Protein AF-A0A938TKM9-F1 (afdb_monomer_lite)

Radius of gyration: 14.16 Å; chains: 1; bounding box: 32×25×39 Å

pLDDT: mean 95.61, std 3.87, range [73.56, 98.56]

Sequence (81 aa):
MRIGIAGMSHETNTFSPVITDLKRFSSAEDQPPSGERALKIFRGTGTCVGGFIALCERRGYGFELGIAAGAAPSGPVENDA

Foldseek 3Di:
DEEEDEAEAEAADAPFPDEAEQCQFPVNDPHHQAWPRVCVVQCPDPDPSNVVVVVCVVVVHHYTYGGHTYGYYGHDHDPVD

Structure (mmCIF, N/CA/C/O backbone):
data_AF-A0A938TKM9-F1
#
_entry.id   AF-A0A938TKM9-F1
#
loop_
_atom_site.group_PDB
_atom_site.id
_atom_site.type_symbol
_atom_site.label_atom_id
_atom_site.label_alt_id
_ato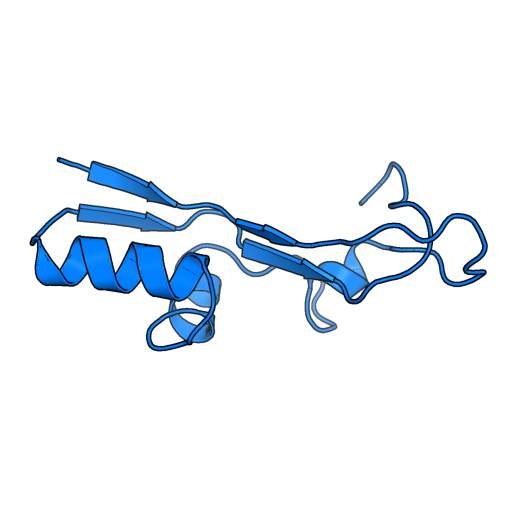m_site.label_comp_id
_atom_site.label_asym_id
_atom_site.label_entity_id
_atom_site.label_seq_id
_atom_site.pdbx_PDB_ins_code
_atom_site.Cartn_x
_atom_site.Cartn_y
_atom_site.Cartn_z
_atom_site.occupancy
_atom_site.B_iso_or_equiv
_atom_site.auth_seq_id
_atom_site.auth_comp_id
_atom_site.auth_asym_id
_atom_site.auth_atom_id
_atom_site.pdbx_PDB_model_num
ATOM 1 N N . MET A 1 1 ? -21.499 0.533 12.596 1.00 92.94 1 MET A N 1
ATOM 2 C CA . MET A 1 1 ? -21.084 0.397 11.181 1.00 92.94 1 MET A CA 1
ATOM 3 C C . MET A 1 1 ? -19.647 -0.097 11.154 1.00 92.94 1 MET A C 1
ATOM 5 O O . MET A 1 1 ? -18.877 0.343 12.004 1.00 92.94 1 MET A O 1
ATOM 9 N N . ARG A 1 2 ? -19.310 -1.018 10.243 1.00 96.88 2 ARG A N 1
ATOM 10 C CA . ARG A 1 2 ? -17.943 -1.522 10.056 1.00 96.88 2 ARG A CA 1
ATOM 11 C C . ARG A 1 2 ? -17.548 -1.367 8.589 1.00 96.88 2 ARG A C 1
ATOM 13 O O . ARG A 1 2 ? -18.336 -1.740 7.727 1.00 96.88 2 ARG A O 1
ATOM 20 N N . ILE A 1 3 ? -16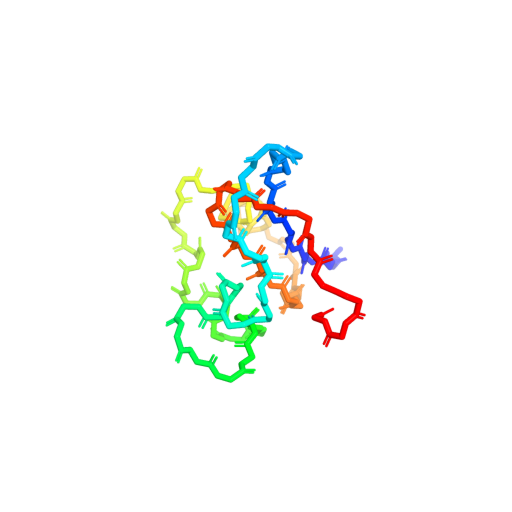.379 -0.788 8.330 1.00 97.88 3 ILE A N 1
ATOM 21 C CA . ILE A 1 3 ? -15.902 -0.447 6.982 1.00 97.88 3 ILE A CA 1
ATOM 22 C C . ILE A 1 3 ? -14.715 -1.336 6.606 1.00 97.88 3 ILE A C 1
ATOM 24 O O . ILE A 1 3 ? -13.747 -1.419 7.357 1.00 97.88 3 ILE A O 1
ATOM 28 N N . GLY A 1 4 ? -14.777 -1.982 5.443 1.00 97.56 4 GLY A N 1
ATOM 29 C CA . GLY A 1 4 ? -13.604 -2.604 4.830 1.00 97.56 4 GLY A CA 1
ATOM 30 C C . GLY A 1 4 ? -12.802 -1.552 4.070 1.00 97.56 4 GLY A C 1
ATOM 31 O O . GLY A 1 4 ? -13.365 -0.838 3.242 1.00 97.56 4 GLY A O 1
ATOM 32 N N . ILE A 1 5 ? -11.508 -1.441 4.359 1.00 98.19 5 ILE A N 1
ATOM 33 C CA . ILE A 1 5 ? -10.584 -0.533 3.675 1.00 98.19 5 ILE A CA 1
ATOM 34 C C . ILE A 1 5 ? -9.562 -1.382 2.917 1.00 98.19 5 ILE A C 1
ATOM 36 O O . ILE A 1 5 ? -8.946 -2.278 3.488 1.00 98.19 5 ILE A O 1
ATOM 40 N N . ALA A 1 6 ? -9.366 -1.081 1.638 1.00 97.31 6 ALA A N 1
ATOM 41 C CA . ALA A 1 6 ? -8.280 -1.603 0.819 1.00 97.31 6 ALA A CA 1
ATOM 42 C C . ALA A 1 6 ? -7.815 -0.502 -0.143 1.00 97.31 6 ALA A C 1
ATOM 44 O O . ALA A 1 6 ? -8.587 0.405 -0.464 1.00 97.31 6 ALA A O 1
ATOM 45 N N . GLY A 1 7 ? -6.559 -0.556 -0.582 1.00 96.38 7 GLY A N 1
ATOM 46 C CA . GLY A 1 7 ? -5.982 0.442 -1.480 1.00 96.38 7 GLY A CA 1
ATOM 47 C C . GLY A 1 7 ? -5.113 -0.185 -2.562 1.00 96.38 7 GLY A C 1
ATOM 48 O O . GLY A 1 7 ? -4.330 -1.088 -2.277 1.00 96.38 7 GLY A O 1
ATOM 49 N N . MET A 1 8 ? -5.230 0.334 -3.785 1.00 95.12 8 MET A N 1
ATOM 50 C CA . MET A 1 8 ? -4.275 0.102 -4.866 1.00 95.12 8 MET A CA 1
ATOM 51 C C . MET A 1 8 ? -3.887 1.440 -5.498 1.00 95.12 8 MET A C 1
ATOM 53 O O . MET A 1 8 ? -4.746 2.302 -5.687 1.00 95.12 8 MET A O 1
ATOM 57 N N . SER A 1 9 ? -2.609 1.616 -5.819 1.00 96.00 9 SER A N 1
ATOM 58 C CA . SER A 1 9 ? -2.111 2.777 -6.555 1.00 96.00 9 SER A CA 1
ATOM 59 C C . SER A 1 9 ? -1.015 2.346 -7.517 1.00 96.00 9 SER A C 1
ATOM 61 O O . SER A 1 9 ? 0.047 1.902 -7.089 1.00 96.00 9 SER A O 1
ATOM 63 N N . HIS A 1 10 ? -1.272 2.501 -8.810 1.00 97.00 10 HIS A N 1
ATOM 64 C CA . HIS A 1 10 ? -0.298 2.352 -9.885 1.00 97.00 10 HIS A CA 1
ATOM 65 C C . HIS A 1 10 ? -0.771 3.172 -11.079 1.00 97.00 10 HIS A C 1
ATOM 67 O O . HIS A 1 10 ? -1.969 3.217 -11.362 1.00 97.00 10 HIS A O 1
ATOM 73 N N . GLU A 1 11 ? 0.163 3.790 -11.789 1.00 97.44 11 GLU A N 1
ATOM 74 C CA . GLU A 1 11 ? -0.116 4.492 -13.036 1.00 97.44 11 GLU A CA 1
ATOM 75 C C . GLU A 1 11 ? 0.736 3.868 -14.140 1.00 97.44 11 GLU A C 1
ATOM 77 O O . GLU A 1 11 ? 1.966 3.832 -14.063 1.00 97.44 11 GLU A O 1
ATOM 82 N N . THR A 1 12 ? 0.069 3.315 -15.152 1.00 97.31 12 THR A N 1
ATOM 83 C CA . THR A 1 12 ? 0.747 2.590 -16.229 1.00 97.31 12 THR A CA 1
ATOM 84 C C . THR A 1 12 ? 1.247 3.548 -17.301 1.00 97.31 12 THR A C 1
ATOM 86 O O . THR A 1 12 ? 0.484 4.337 -17.853 1.00 97.31 12 THR A O 1
ATOM 89 N N . ASN A 1 13 ? 2.518 3.401 -17.661 1.00 97.62 13 ASN A N 1
ATOM 90 C CA . ASN A 1 13 ? 3.140 4.011 -18.825 1.00 97.62 13 ASN A CA 1
ATOM 91 C C . ASN A 1 13 ? 3.572 2.915 -19.808 1.00 97.62 13 ASN A C 1
ATOM 93 O O . ASN A 1 13 ? 4.571 2.232 -19.587 1.00 97.62 13 ASN A O 1
ATOM 97 N N . THR A 1 14 ? 2.854 2.790 -20.924 1.00 96.88 14 THR A N 1
ATOM 98 C CA . THR A 1 14 ? 3.080 1.750 -21.944 1.00 96.88 14 THR A CA 1
ATOM 99 C C . THR A 1 14 ? 4.449 1.840 -22.632 1.00 96.88 14 THR A C 1
ATOM 101 O O . THR A 1 14 ? 4.899 0.860 -23.214 1.00 96.88 14 THR A O 1
ATOM 104 N N . PHE A 1 15 ? 5.139 2.984 -22.556 1.00 96.62 15 PHE A N 1
ATOM 105 C CA . PHE A 1 15 ? 6.486 3.157 -23.115 1.00 96.62 15 PHE A CA 1
ATOM 106 C C . PHE A 1 15 ? 7.605 2.891 -22.103 1.00 96.62 15 PHE A C 1
ATOM 108 O O . PHE A 1 15 ? 8.780 2.908 -22.470 1.00 96.62 15 PHE A O 1
ATOM 115 N N . SER A 1 16 ? 7.272 2.684 -20.826 1.00 97.19 16 SER A N 1
ATOM 116 C CA . SER A 1 16 ? 8.277 2.413 -19.804 1.00 97.19 16 SER A CA 1
ATOM 117 C C . SER A 1 16 ? 8.848 1.000 -19.976 1.00 97.19 16 SER A C 1
ATOM 119 O O . SER A 1 16 ? 8.077 0.041 -20.013 1.00 97.19 16 SER A O 1
ATOM 121 N N . PRO A 1 17 ? 10.184 0.832 -20.015 1.00 95.56 17 PRO A N 1
ATOM 122 C CA . PRO A 1 17 ? 10.811 -0.489 -20.064 1.00 95.56 17 PRO A CA 1
ATOM 123 C C . PRO A 1 17 ? 10.841 -1.187 -18.694 1.00 95.56 17 PRO A C 1
ATOM 125 O O . PRO A 1 17 ? 11.294 -2.323 -18.588 1.00 95.56 17 PRO A O 1
ATOM 128 N N . VAL A 1 18 ? 10.418 -0.503 -17.626 1.00 95.88 18 VAL A N 1
ATOM 129 C CA . VAL A 1 18 ? 10.437 -1.034 -16.260 1.00 95.88 18 VAL A CA 1
ATOM 130 C C . VAL A 1 18 ? 9.136 -1.786 -16.008 1.00 95.88 18 VAL A C 1
ATOM 132 O O . VAL A 1 18 ? 8.096 -1.151 -15.864 1.00 95.88 18 VAL A O 1
ATOM 135 N N . ILE A 1 19 ? 9.192 -3.117 -15.948 1.00 93.69 19 ILE A N 1
ATOM 136 C CA . ILE A 1 19 ? 8.042 -3.962 -15.591 1.00 93.69 19 ILE A CA 1
ATOM 137 C C . ILE A 1 19 ? 7.601 -3.659 -14.155 1.00 93.69 19 ILE A C 1
ATOM 139 O O . ILE A 1 19 ? 8.440 -3.439 -13.274 1.00 93.69 19 ILE A O 1
ATOM 143 N N . THR A 1 20 ? 6.286 -3.655 -13.924 1.00 96.38 20 THR A N 1
ATOM 144 C CA . THR A 1 20 ? 5.732 -3.532 -12.575 1.00 96.38 20 THR A CA 1
ATOM 145 C C . THR A 1 20 ? 5.502 -4.916 -11.978 1.00 96.38 20 THR A C 1
ATOM 147 O O . THR A 1 20 ? 4.431 -5.491 -12.157 1.00 96.38 20 THR A O 1
ATOM 150 N N . ASP A 1 21 ? 6.525 -5.440 -11.296 1.00 94.31 21 ASP A N 1
ATOM 151 C CA . ASP A 1 21 ? 6.456 -6.70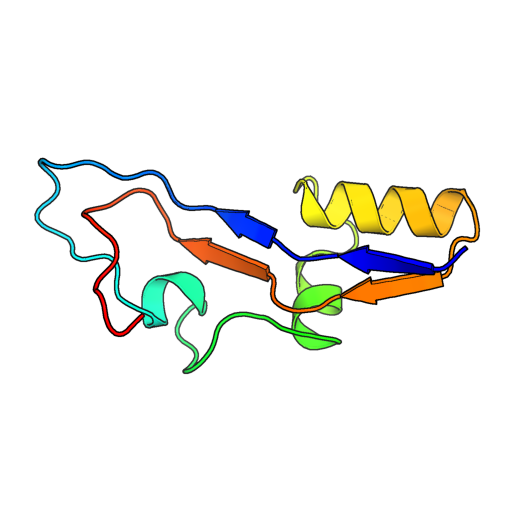7 -10.559 1.00 94.31 21 ASP A CA 1
ATOM 152 C C . ASP A 1 21 ? 5.785 -6.565 -9.178 1.00 94.31 21 ASP A C 1
ATOM 154 O O . ASP A 1 21 ? 5.598 -5.452 -8.664 1.00 94.31 21 ASP A O 1
ATOM 158 N N . LEU A 1 22 ? 5.454 -7.693 -8.538 1.00 93.62 22 LEU A N 1
ATOM 159 C CA . LEU A 1 22 ? 4.844 -7.706 -7.196 1.00 93.62 22 LEU A CA 1
ATOM 160 C C . LEU A 1 22 ? 5.693 -6.983 -6.133 1.00 93.62 22 LEU A C 1
ATOM 162 O O . LEU A 1 22 ? 5.172 -6.353 -5.203 1.00 93.62 22 LEU A O 1
ATOM 166 N N . LYS A 1 23 ? 7.025 -7.029 -6.254 1.00 93.31 23 LYS A N 1
ATOM 167 C CA . LYS A 1 23 ? 7.930 -6.395 -5.283 1.00 93.31 23 LYS A CA 1
ATOM 168 C C . LYS A 1 23 ? 7.810 -4.877 -5.304 1.00 93.31 23 LYS A C 1
ATOM 170 O O . LYS A 1 23 ? 7.979 -4.245 -4.256 1.00 93.31 23 LYS A O 1
ATOM 175 N N . ARG A 1 24 ? 7.452 -4.275 -6.445 1.00 94.00 24 ARG A N 1
ATOM 176 C CA . ARG A 1 24 ? 7.206 -2.823 -6.540 1.00 94.00 24 ARG A CA 1
ATOM 177 C C . ARG A 1 24 ? 6.025 -2.352 -5.695 1.00 94.00 24 ARG A C 1
ATOM 179 O O . ARG A 1 24 ? 6.026 -1.194 -5.292 1.00 94.00 24 ARG A O 1
ATOM 186 N N . PHE A 1 25 ? 5.071 -3.230 -5.382 1.00 95.50 25 PHE A N 1
ATOM 187 C CA . PHE A 1 25 ? 3.952 -2.945 -4.474 1.00 95.50 25 PHE A CA 1
ATOM 188 C C . PHE A 1 25 ? 4.275 -3.193 -2.993 1.00 95.50 25 PHE A C 1
ATOM 190 O O . PHE A 1 25 ? 3.474 -2.865 -2.115 1.00 95.50 25 PHE A O 1
ATOM 197 N N . SER A 1 26 ? 5.435 -3.788 -2.716 1.00 90.12 26 SER A N 1
ATOM 198 C CA . SER A 1 26 ? 5.765 -4.402 -1.429 1.00 90.12 26 SER A CA 1
ATOM 199 C C . SER A 1 26 ? 6.851 -3.659 -0.652 1.00 90.12 26 SER A C 1
ATOM 201 O O . SER A 1 26 ? 7.280 -4.132 0.395 1.00 90.12 26 SER A O 1
ATOM 203 N N . SER A 1 27 ? 7.303 -2.492 -1.126 1.00 80.50 27 SER A N 1
ATOM 204 C CA . SER A 1 27 ? 8.389 -1.718 -0.498 1.00 80.50 27 SER A CA 1
ATOM 205 C C . SER A 1 27 ? 9.652 -2.557 -0.231 1.00 80.50 27 SER A C 1
ATOM 207 O O . SER A 1 27 ? 10.279 -2.407 0.812 1.00 80.50 27 SER A O 1
ATOM 209 N N . ALA A 1 28 ? 10.010 -3.428 -1.184 1.00 73.56 28 ALA A N 1
ATOM 210 C CA . ALA A 1 28 ? 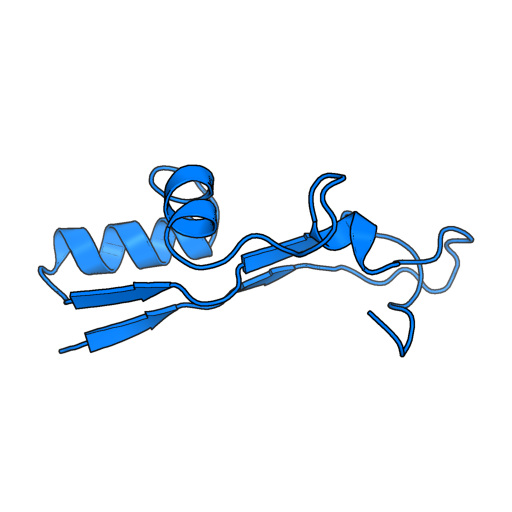11.107 -4.408 -1.120 1.00 73.56 28 ALA A CA 1
ATOM 211 C C . ALA A 1 28 ? 10.897 -5.637 -0.207 1.00 73.56 28 ALA A C 1
ATOM 213 O O . ALA A 1 28 ? 11.812 -6.447 -0.074 1.00 73.56 28 ALA A O 1
ATOM 214 N N . GLU A 1 29 ? 9.701 -5.823 0.353 1.00 85.44 29 GLU A N 1
ATOM 215 C CA . GLU A 1 29 ? 9.278 -7.068 1.010 1.00 85.44 29 GLU A CA 1
ATOM 216 C C . GLU A 1 29 ? 8.679 -8.064 -0.006 1.00 85.44 29 GLU A C 1
ATOM 218 O O . GLU A 1 29 ? 8.476 -7.732 -1.175 1.00 85.44 29 GLU A O 1
ATOM 223 N N . ASP A 1 30 ? 8.339 -9.278 0.441 1.00 86.94 30 ASP A N 1
ATOM 224 C CA . ASP A 1 30 ? 7.769 -10.326 -0.427 1.00 86.94 30 ASP A CA 1
ATOM 225 C C . ASP A 1 30 ? 6.286 -10.122 -0.777 1.00 86.94 30 ASP A C 1
ATOM 227 O O . ASP A 1 30 ? 5.778 -10.748 -1.706 1.00 86.94 30 ASP A O 1
ATOM 231 N N . GLN A 1 31 ? 5.563 -9.304 -0.008 1.00 91.94 31 GLN A N 1
ATOM 232 C CA . GLN A 1 31 ? 4.118 -9.100 -0.150 1.00 91.94 31 GLN A CA 1
ATOM 233 C C . GLN A 1 31 ? 3.738 -7.639 0.117 1.00 91.94 31 GLN A C 1
ATOM 235 O O . GLN A 1 31 ? 4.384 -7.002 0.964 1.00 91.94 31 GLN A O 1
ATOM 240 N N . PRO A 1 32 ? 2.656 -7.112 -0.488 1.00 95.38 32 PRO A N 1
ATOM 241 C CA . PRO A 1 32 ? 2.201 -5.753 -0.217 1.00 95.38 32 PRO A CA 1
ATOM 242 C C . PRO A 1 32 ? 1.700 -5.573 1.223 1.00 95.38 32 PRO A C 1
ATOM 244 O O . PRO A 1 32 ? 1.239 -6.535 1.854 1.00 95.38 32 PRO A O 1
ATOM 247 N N . PRO A 1 33 ? 1.788 -4.359 1.801 1.00 95.75 33 PRO A N 1
ATOM 248 C CA . PRO A 1 33 ? 1.281 -4.079 3.140 1.00 95.75 33 PRO A CA 1
ATOM 249 C C . PRO A 1 33 ? -0.161 -4.547 3.339 1.00 95.75 33 PRO A C 1
ATOM 251 O O . PRO A 1 33 ? -1.041 -4.237 2.540 1.00 95.75 33 PRO A O 1
ATOM 254 N N . SER A 1 34 ? -0.415 -5.253 4.440 1.00 95.81 34 SER A N 1
ATOM 255 C CA . SER A 1 34 ? -1.749 -5.730 4.805 1.00 95.81 34 SER A CA 1
ATOM 256 C C . SER A 1 34 ? -1.988 -5.659 6.314 1.00 95.81 34 SER A C 1
ATOM 258 O O . SER A 1 34 ? -1.030 -5.604 7.096 1.00 95.81 34 SER A O 1
ATOM 260 N N . GLY A 1 35 ? -3.257 -5.618 6.733 1.00 95.56 35 GLY A N 1
ATOM 261 C CA . GLY A 1 35 ? -3.647 -5.693 8.144 1.00 95.56 35 GLY A CA 1
ATOM 262 C C . GLY A 1 35 ? -2.980 -4.625 9.013 1.00 95.56 35 GLY A C 1
ATOM 263 O O . GLY A 1 35 ? -2.863 -3.457 8.639 1.00 95.56 35 GLY A O 1
ATOM 264 N N . GLU A 1 36 ? -2.471 -5.052 10.169 1.00 95.56 36 GLU A N 1
ATOM 265 C CA . GLU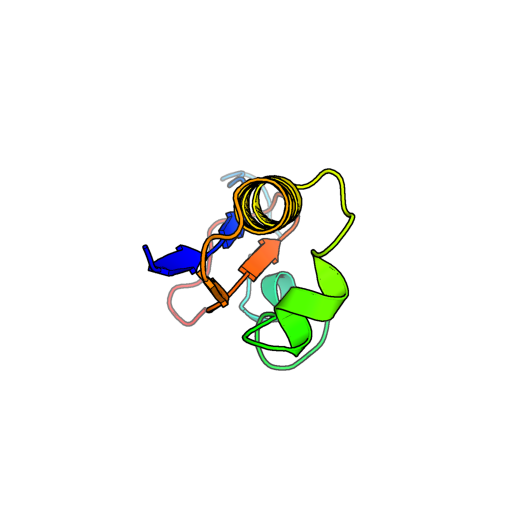 A 1 36 ? -1.734 -4.198 11.109 1.00 95.56 36 GLU A CA 1
ATOM 266 C C . GLU A 1 36 ? -0.498 -3.533 10.487 1.00 95.56 36 GLU A C 1
ATOM 268 O O . GLU A 1 36 ? -0.158 -2.401 10.837 1.00 95.56 36 GLU A O 1
ATOM 273 N N . ARG A 1 37 ? 0.182 -4.200 9.542 1.00 94.75 37 ARG A N 1
ATOM 274 C CA . ARG A 1 37 ? 1.343 -3.610 8.857 1.00 94.75 37 ARG A CA 1
ATOM 275 C C . ARG A 1 37 ? 0.911 -2.433 7.989 1.00 94.75 37 ARG A C 1
ATOM 277 O O . ARG A 1 37 ? 1.515 -1.367 8.078 1.00 94.75 37 ARG A O 1
ATOM 284 N N . ALA A 1 38 ? -0.150 -2.603 7.202 1.00 95.88 38 ALA A N 1
ATOM 285 C CA . ALA A 1 38 ? -0.727 -1.504 6.433 1.00 95.88 38 ALA A CA 1
ATOM 286 C C . ALA A 1 38 ? -1.213 -0.379 7.359 1.00 95.88 38 ALA A C 1
ATOM 288 O O . ALA A 1 38 ? -0.968 0.794 7.084 1.00 95.88 38 ALA A O 1
ATOM 289 N N . LEU A 1 39 ? -1.828 -0.714 8.496 1.00 97.00 39 LEU A N 1
ATOM 290 C CA . LEU A 1 39 ? -2.346 0.292 9.422 1.00 97.00 39 LEU A CA 1
ATOM 291 C C . LEU A 1 39 ? -1.219 1.174 9.965 1.00 97.00 39 LEU A C 1
ATOM 293 O O . LEU A 1 39 ? -1.342 2.396 9.952 1.00 97.00 39 LEU A O 1
ATOM 297 N N . LYS A 1 40 ? -0.098 0.570 10.373 1.00 96.31 40 LYS A N 1
ATOM 298 C CA . LYS A 1 40 ? 1.093 1.299 10.836 1.00 96.31 40 LYS A CA 1
ATOM 299 C C . LYS A 1 40 ? 1.675 2.228 9.771 1.00 96.31 40 LYS A C 1
ATOM 301 O O . LYS A 1 40 ? 2.154 3.299 10.119 1.00 96.31 40 LYS A O 1
ATOM 306 N N . ILE A 1 41 ? 1.634 1.826 8.501 1.00 95.31 41 ILE A N 1
ATOM 307 C CA . ILE A 1 41 ? 2.180 2.610 7.386 1.00 95.31 41 ILE A CA 1
ATOM 308 C C . ILE A 1 41 ? 1.268 3.787 7.031 1.00 95.31 41 ILE A C 1
ATOM 310 O O . ILE A 1 41 ? 1.753 4.894 6.821 1.00 95.31 41 ILE A O 1
ATOM 314 N N . PHE A 1 42 ? -0.046 3.562 6.945 1.00 96.69 42 PHE A N 1
ATOM 315 C CA . PHE A 1 42 ? -0.971 4.537 6.363 1.00 96.69 42 PHE A CA 1
ATOM 316 C C . PHE A 1 42 ? -1.683 5.428 7.389 1.00 96.69 42 PHE A C 1
ATOM 318 O O . PHE A 1 42 ? -2.133 6.520 7.022 1.00 96.69 42 PHE A O 1
ATOM 325 N N . ARG A 1 43 ? -1.788 5.025 8.663 1.00 97.81 43 ARG A N 1
ATOM 326 C CA . ARG A 1 43 ? -2.432 5.841 9.707 1.00 97.81 43 ARG A CA 1
ATOM 327 C C . ARG A 1 43 ? -1.688 7.163 9.893 1.00 97.81 43 ARG A C 1
ATOM 329 O O . ARG A 1 43 ? -0.476 7.186 10.062 1.00 97.81 43 ARG A O 1
ATOM 336 N N . GLY A 1 44 ? -2.427 8.270 9.867 1.00 98.00 44 GLY A N 1
ATOM 337 C CA . GLY A 1 44 ? -1.857 9.615 10.004 1.00 98.00 44 GLY A CA 1
ATOM 338 C C . GLY A 1 44 ? -1.151 10.151 8.752 1.00 98.00 44 GLY A C 1
ATOM 339 O O . GLY A 1 44 ? -0.643 11.267 8.786 1.00 98.00 44 GLY A O 1
ATOM 340 N N . THR A 1 45 ? -1.136 9.406 7.640 1.00 97.75 45 THR A N 1
ATOM 341 C CA . THR A 1 45 ? -0.599 9.900 6.361 1.00 97.75 45 THR A CA 1
ATOM 342 C C . THR A 1 45 ? -1.636 10.717 5.583 1.00 97.75 45 THR A C 1
ATOM 344 O O . THR A 1 45 ? -2.841 10.531 5.748 1.00 97.75 45 THR A O 1
ATOM 347 N N . GLY A 1 46 ? -1.173 11.575 4.667 1.00 97.38 46 GLY A N 1
ATOM 348 C CA . GLY A 1 46 ? -2.025 12.307 3.715 1.00 97.38 46 GLY A CA 1
ATOM 349 C C . GLY A 1 46 ? -2.511 11.480 2.515 1.00 97.38 46 GLY A C 1
ATOM 350 O O . GLY A 1 46 ? -2.989 12.047 1.538 1.00 97.38 46 GLY A O 1
ATOM 351 N N . THR A 1 47 ? -2.357 10.154 2.550 1.00 97.06 47 THR A N 1
ATOM 352 C CA . THR A 1 47 ? -2.814 9.255 1.478 1.00 97.06 47 THR A CA 1
ATOM 353 C C . THR A 1 47 ? -4.328 9.032 1.542 1.00 97.06 47 THR A C 1
ATOM 355 O O . THR A 1 47 ? -4.951 9.239 2.586 1.00 97.06 47 THR A O 1
ATOM 358 N N . CYS A 1 48 ? -4.937 8.531 0.461 1.00 96.94 48 CYS A N 1
ATOM 359 C CA . CYS A 1 48 ? -6.361 8.173 0.462 1.00 96.94 48 CYS A CA 1
ATOM 360 C C . CYS A 1 48 ? -6.702 7.152 1.563 1.00 96.94 48 CYS A C 1
ATOM 362 O O . CYS A 1 48 ? -7.673 7.345 2.294 1.00 96.94 48 CYS A O 1
ATOM 364 N N . VAL A 1 49 ? -5.877 6.109 1.735 1.00 97.88 49 VAL A N 1
ATOM 365 C CA . VAL A 1 49 ? -6.046 5.097 2.796 1.00 97.88 49 VAL A CA 1
ATOM 366 C C . VAL A 1 49 ? -5.985 5.747 4.182 1.00 97.88 49 VAL A C 1
ATOM 368 O O . VAL A 1 49 ? -6.874 5.521 5.004 1.00 97.88 49 VAL A O 1
ATOM 371 N N . GLY A 1 50 ? -4.997 6.618 4.423 1.00 98.19 50 GLY A N 1
ATOM 372 C CA . GLY A 1 50 ? -4.889 7.393 5.663 1.00 98.19 50 GLY A CA 1
ATOM 373 C C . GLY A 1 50 ? -6.117 8.268 5.933 1.00 98.19 50 GLY A C 1
ATOM 374 O O . GLY A 1 50 ? -6.609 8.321 7.061 1.00 98.19 50 GLY A O 1
ATOM 375 N N . GLY A 1 51 ? -6.676 8.882 4.888 1.00 98.44 51 GLY A N 1
ATOM 376 C CA . GLY A 1 51 ? -7.907 9.667 4.961 1.00 98.44 51 GLY A CA 1
ATOM 377 C C . GLY A 1 51 ? -9.132 8.853 5.389 1.00 98.44 51 GLY A C 1
ATOM 378 O O . GLY A 1 51 ? -9.887 9.301 6.257 1.00 98.44 51 GLY A O 1
ATOM 379 N N . PHE A 1 52 ? -9.316 7.647 4.837 1.00 98.12 52 PHE A N 1
ATOM 380 C CA . PHE A 1 52 ? -10.405 6.746 5.238 1.00 98.12 52 PHE A CA 1
ATOM 381 C C . PHE A 1 52 ? -10.258 6.260 6.683 1.00 98.12 52 PHE A C 1
ATOM 383 O O . PHE A 1 52 ? -11.249 6.257 7.418 1.00 98.12 52 PHE A O 1
ATOM 390 N N . ILE A 1 53 ? -9.037 5.919 7.112 1.00 98.38 53 ILE A N 1
ATOM 391 C CA . ILE A 1 53 ? -8.741 5.563 8.510 1.00 98.38 53 ILE A CA 1
ATOM 392 C C . ILE A 1 53 ? -9.135 6.722 9.432 1.00 98.38 53 ILE A C 1
ATOM 394 O O . ILE A 1 53 ? -9.943 6.549 10.345 1.00 98.38 53 ILE A O 1
ATOM 398 N N . ALA A 1 54 ? -8.649 7.931 9.136 1.00 98.56 54 ALA A N 1
ATOM 399 C CA . ALA A 1 54 ? -8.931 9.116 9.940 1.00 98.56 54 ALA A CA 1
ATOM 400 C C . ALA A 1 54 ? -10.432 9.451 9.983 1.00 98.56 54 ALA A C 1
ATOM 402 O O . ALA A 1 54 ? -10.941 9.906 11.007 1.00 98.56 54 ALA A O 1
ATOM 403 N N . LEU A 1 55 ? -11.168 9.241 8.886 1.00 98.38 55 LEU A N 1
ATOM 404 C CA . LEU A 1 55 ? -12.619 9.428 8.864 1.00 98.38 55 LEU A CA 1
ATOM 405 C C . LEU A 1 55 ? -13.333 8.425 9.777 1.00 98.38 55 LEU A C 1
ATOM 407 O O . LEU A 1 55 ? -14.214 8.835 10.536 1.00 98.38 55 LEU A O 1
ATOM 411 N N . CYS A 1 56 ? -12.962 7.142 9.716 1.00 98.25 56 CYS A N 1
ATOM 412 C CA . CYS A 1 56 ? -13.561 6.110 10.561 1.00 98.25 56 CYS A CA 1
ATOM 413 C C . CYS A 1 56 ? -13.333 6.418 12.043 1.00 98.25 56 CYS A C 1
ATOM 415 O O . CYS A 1 56 ? -14.284 6.414 12.820 1.00 98.25 56 CYS A O 1
ATOM 417 N N . GLU A 1 57 ? -12.109 6.793 12.412 1.00 97.56 57 GLU A N 1
ATOM 418 C CA . GLU A 1 57 ? -11.753 7.177 13.781 1.00 97.56 57 GLU A CA 1
ATOM 419 C C . GLU A 1 57 ? -12.539 8.397 14.263 1.00 97.56 57 GLU A C 1
ATOM 421 O O . GLU A 1 57 ? -13.160 8.347 15.324 1.00 97.56 57 GLU A O 1
ATOM 426 N N . ARG A 1 58 ? -12.606 9.471 13.460 1.00 98.44 58 ARG A N 1
ATOM 427 C CA . ARG A 1 58 ? -13.372 10.682 13.812 1.00 98.44 58 ARG A CA 1
ATOM 428 C C . ARG A 1 58 ? -14.869 10.427 13.979 1.00 98.44 58 ARG A C 1
ATOM 430 O O . ARG A 1 58 ? -15.534 11.182 14.682 1.00 98.44 58 ARG A O 1
ATOM 437 N N . ARG A 1 59 ? -15.421 9.421 13.298 1.00 98.19 59 ARG A N 1
ATOM 438 C CA . ARG A 1 59 ? -16.850 9.072 13.353 1.00 98.19 59 ARG A CA 1
ATOM 439 C C . ARG A 1 59 ? -17.161 7.929 14.324 1.00 98.19 59 ARG A C 1
ATOM 441 O O . ARG A 1 59 ? -18.333 7.598 14.482 1.00 98.19 59 ARG A O 1
ATOM 448 N N . GLY A 1 60 ? -16.150 7.327 14.957 1.00 97.88 60 GLY A N 1
ATOM 449 C CA . GLY A 1 60 ? -16.321 6.148 15.810 1.00 97.88 60 GLY A CA 1
ATOM 450 C C . GLY A 1 60 ? -16.768 4.896 15.045 1.00 97.88 60 GLY A C 1
ATOM 451 O O . GLY A 1 60 ? -17.444 4.035 15.607 1.00 97.88 60 GLY A O 1
ATOM 452 N N . TYR A 1 61 ? -16.449 4.792 13.752 1.00 98.44 61 TYR A N 1
ATOM 453 C CA . TYR A 1 61 ? -16.733 3.597 12.958 1.00 98.44 61 TYR A CA 1
ATOM 454 C C . TYR A 1 61 ? -15.639 2.554 13.160 1.00 98.44 61 TYR A C 1
ATOM 456 O O . TYR A 1 61 ? -14.450 2.865 13.113 1.00 98.44 61 TYR A O 1
ATOM 464 N N . GLY A 1 62 ? -16.044 1.295 13.332 1.00 98.12 62 GLY A N 1
ATOM 465 C CA . GLY A 1 62 ? -15.103 0.184 13.243 1.00 98.12 62 GLY A CA 1
ATOM 466 C C . GLY A 1 62 ? -14.614 0.030 11.804 1.00 98.12 62 GLY A C 1
ATOM 467 O O . GLY A 1 62 ? -15.362 0.295 10.859 1.00 98.12 62 GLY A O 1
ATOM 468 N N . PHE A 1 63 ? -13.385 -0.433 11.621 1.00 97.75 63 PHE A N 1
ATOM 469 C CA . PHE A 1 63 ? -12.861 -0.729 10.296 1.00 97.75 63 PHE A CA 1
ATOM 470 C C . PHE A 1 63 ? -11.910 -1.919 10.322 1.00 97.75 63 PHE A C 1
ATOM 472 O O . PHE A 1 63 ? -11.391 -2.299 11.369 1.00 97.75 63 PHE A O 1
ATOM 479 N N . GLU A 1 64 ? -11.710 -2.501 9.149 1.00 97.31 64 GLU A N 1
ATOM 480 C CA . GLU A 1 64 ? -10.729 -3.542 8.894 1.00 97.31 64 GLU A CA 1
ATOM 481 C C . GLU A 1 64 ? -9.931 -3.149 7.658 1.00 97.31 64 GLU A C 1
ATOM 483 O O . GLU A 1 64 ? -10.510 -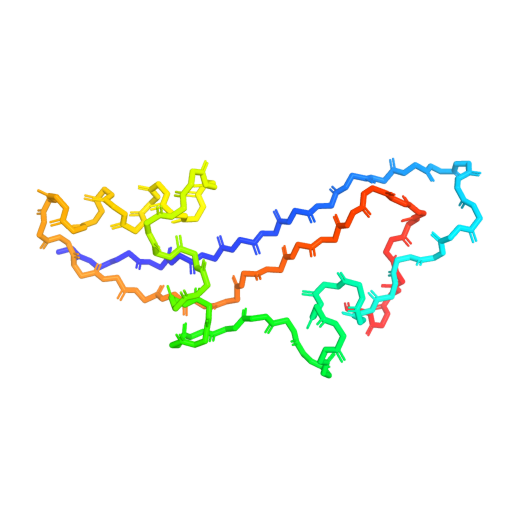2.842 6.615 1.00 97.31 64 GLU A O 1
ATOM 488 N N . LEU A 1 65 ? -8.609 -3.100 7.797 1.00 97.62 65 LEU A N 1
ATOM 489 C CA . LEU A 1 65 ? -7.709 -2.764 6.704 1.00 97.62 65 LEU A CA 1
ATOM 490 C C . LEU A 1 65 ? -7.159 -4.055 6.103 1.00 97.62 65 LEU A C 1
ATOM 492 O O . LEU A 1 65 ? -6.409 -4.773 6.758 1.00 97.62 65 LEU A O 1
ATOM 496 N N . GLY A 1 66 ? -7.555 -4.339 4.865 1.00 96.56 66 GLY A N 1
ATOM 497 C CA . GLY A 1 66 ? -7.030 -5.443 4.073 1.00 96.56 66 GLY A CA 1
ATOM 498 C C . GLY A 1 66 ? -5.653 -5.101 3.511 1.00 96.56 66 GLY A C 1
ATOM 499 O O . GLY A 1 66 ? -4.744 -4.726 4.250 1.00 96.56 66 GLY A O 1
ATOM 500 N N . ILE A 1 67 ? -5.502 -5.229 2.195 1.00 95.94 67 ILE A N 1
ATOM 501 C CA . ILE A 1 67 ? -4.277 -4.882 1.471 1.00 95.94 67 ILE A CA 1
ATOM 502 C C . ILE A 1 67 ? -4.242 -3.391 1.108 1.00 95.94 67 ILE A C 1
ATOM 504 O O . ILE A 1 67 ? -5.265 -2.795 0.763 1.00 95.94 67 ILE A O 1
ATOM 508 N N . ALA A 1 68 ? -3.059 -2.789 1.170 1.00 96.69 68 ALA A N 1
ATOM 509 C CA . ALA A 1 68 ? -2.791 -1.442 0.690 1.00 96.69 68 ALA A CA 1
ATOM 510 C C . ALA A 1 68 ? -1.488 -1.449 -0.123 1.00 96.69 68 ALA A C 1
ATOM 512 O O . ALA A 1 68 ? -0.392 -1.357 0.427 1.00 96.69 68 ALA A O 1
ATOM 513 N N . ALA A 1 69 ? -1.637 -1.602 -1.438 1.00 96.19 69 ALA A N 1
ATOM 514 C CA . ALA A 1 69 ? -0.562 -1.797 -2.400 1.00 96.19 69 ALA A CA 1
ATOM 515 C C . ALA A 1 69 ? -0.308 -0.510 -3.202 1.00 96.19 69 ALA A C 1
ATOM 517 O O . ALA A 1 69 ? -1.236 0.077 -3.758 1.00 96.19 69 ALA A O 1
ATOM 518 N N . GLY A 1 70 ? 0.945 -0.066 -3.282 1.00 95.50 70 GLY A N 1
ATOM 519 C CA . GLY A 1 70 ? 1.318 1.121 -4.052 1.00 95.50 70 GLY A CA 1
ATOM 520 C C . GLY A 1 70 ? 2.642 0.928 -4.773 1.00 95.50 70 GLY A C 1
ATOM 521 O O . GLY A 1 70 ? 3.631 0.600 -4.126 1.00 95.50 70 GLY A O 1
ATOM 522 N N . ALA A 1 71 ? 2.655 1.160 -6.083 1.00 95.88 71 ALA A N 1
ATOM 523 C CA . ALA A 1 71 ? 3.848 1.140 -6.920 1.00 95.88 71 ALA A CA 1
ATOM 524 C C . ALA A 1 71 ? 4.022 2.489 -7.631 1.00 95.88 71 ALA A C 1
ATOM 526 O O . ALA A 1 71 ? 3.052 3.150 -8.010 1.00 95.88 71 ALA A O 1
ATOM 527 N N . ALA A 1 72 ? 5.275 2.916 -7.801 1.00 95.50 72 ALA A N 1
ATOM 528 C CA . ALA A 1 72 ? 5.585 4.103 -8.592 1.00 95.50 72 ALA A CA 1
ATOM 529 C C . ALA A 1 72 ? 5.224 3.878 -10.077 1.00 95.50 72 ALA A C 1
ATOM 531 O O . ALA A 1 72 ? 5.406 2.755 -10.567 1.00 95.50 72 ALA A O 1
ATOM 532 N N . PRO A 1 73 ? 4.796 4.927 -10.811 1.00 96.94 73 PRO A N 1
ATOM 533 C CA . PRO A 1 73 ? 4.423 4.807 -12.217 1.00 96.94 73 PRO A CA 1
ATOM 534 C C . PRO A 1 73 ? 5.511 4.127 -13.051 1.00 96.94 73 PRO A C 1
ATOM 536 O O . PRO A 1 73 ? 6.687 4.491 -12.986 1.00 96.94 73 PRO A O 1
ATOM 539 N N . SER A 1 74 ? 5.129 3.102 -13.806 1.00 97.00 74 SER A N 1
ATOM 540 C CA . SER A 1 74 ? 6.046 2.293 -14.619 1.00 97.00 74 SER A CA 1
ATOM 541 C C . SER A 1 74 ? 5.264 1.475 -15.654 1.00 97.00 74 SER A C 1
ATOM 543 O O . SER A 1 74 ? 4.144 1.848 -15.999 1.00 97.00 74 SER A O 1
ATOM 545 N N . GLY A 1 75 ? 5.865 0.439 -16.240 1.00 97.88 75 GLY A N 1
ATOM 546 C CA . GLY A 1 75 ? 5.243 -0.379 -17.278 1.00 97.88 75 GLY A CA 1
ATOM 547 C C . GLY A 1 75 ? 3.993 -1.120 -16.788 1.00 97.88 75 GLY A C 1
ATOM 548 O O . GLY A 1 75 ? 3.601 -1.000 -15.621 1.00 97.88 75 GLY A O 1
ATOM 549 N N . PRO A 1 76 ? 3.337 -1.894 -17.667 1.00 97.12 76 PRO A N 1
ATOM 550 C CA . PRO A 1 76 ? 2.212 -2.735 -17.274 1.00 97.12 76 PRO A CA 1
ATOM 551 C C . PRO A 1 76 ? 2.547 -3.616 -16.061 1.00 97.12 76 PRO A C 1
ATOM 553 O O . PRO A 1 76 ? 3.692 -4.046 -15.891 1.00 97.12 76 PRO A O 1
ATOM 556 N N . VAL A 1 77 ? 1.542 -3.849 -15.216 1.00 96.94 77 VAL A N 1
ATOM 557 C CA . VAL A 1 77 ? 1.626 -4.833 -14.128 1.00 96.94 77 VAL A CA 1
ATOM 558 C C . VAL A 1 77 ? 1.754 -6.220 -14.746 1.00 96.94 77 VAL A C 1
ATOM 560 O O . VAL A 1 77 ? 1.056 -6.523 -15.716 1.00 96.94 77 VAL A O 1
ATOM 563 N N . GLU A 1 78 ? 2.683 -7.027 -14.239 1.00 95.25 78 GLU A N 1
ATOM 564 C CA . GLU A 1 78 ? 2.821 -8.417 -14.679 1.00 95.25 78 GLU A CA 1
ATOM 565 C C . GLU A 1 78 ? 1.599 -9.252 -14.260 1.00 95.25 78 GLU A C 1
ATOM 567 O O . GLU A 1 78 ? 0.927 -8.939 -13.283 1.00 95.25 78 GLU A O 1
ATOM 572 N N . ASN A 1 79 ? 1.298 -10.328 -14.991 1.00 94.69 79 ASN A N 1
ATOM 573 C CA . ASN A 1 79 ? 0.119 -11.157 -14.699 1.00 94.69 79 ASN A CA 1
ATOM 574 C C . ASN A 1 79 ? 0.219 -11.921 -13.368 1.00 94.69 79 ASN A C 1
ATOM 576 O O . ASN A 1 79 ? -0.813 -12.276 -12.806 1.00 94.69 79 ASN A O 1
ATOM 580 N N . ASP A 1 80 ? 1.442 -12.194 -12.910 1.00 91.25 80 ASP A N 1
ATOM 581 C CA . ASP A 1 80 ? 1.716 -12.978 -11.701 1.00 91.25 80 ASP A CA 1
ATOM 582 C C . ASP A 1 80 ? 1.892 -12.096 -10.446 1.00 91.25 80 ASP A C 1
ATOM 584 O O . ASP A 1 80 ? 2.202 -12.622 -9.373 1.00 91.25 80 ASP A O 1
ATOM 588 N N . ALA A 1 81 ? 1.706 -10.774 -10.577 1.00 89.19 81 ALA A N 1
ATOM 589 C CA . ALA A 1 81 ? 1.730 -9.825 -9.465 1.00 89.19 81 ALA A CA 1
ATOM 590 C C . ALA A 1 81 ? 0.383 -9.716 -8.742 1.00 89.19 81 ALA A C 1
ATOM 592 O O . ALA A 1 81 ? -0.679 -9.774 -9.400 1.00 89.19 81 ALA A O 1
#

Secondary structure (DSSP, 8-state):
-EEEEEEEE--B-TT--S-B-GGGGTTTSSS--BHHHHHHHHTTSSSHHHHHHHHHHHHT-EEEEEEEEE--SBSPBPTT-